Protein AF-A0A7Y2ANX4-F1 (afdb_monomer_lite)

Sequence (37 aa):
HSLPPCAGVALGVDRLLMLRTGATSIEQVIPFTILNS

Structure (mmCIF, N/CA/C/O backbone):
data_AF-A0A7Y2ANX4-F1
#
_entry.id   AF-A0A7Y2ANX4-F1
#
loop_
_atom_site.gr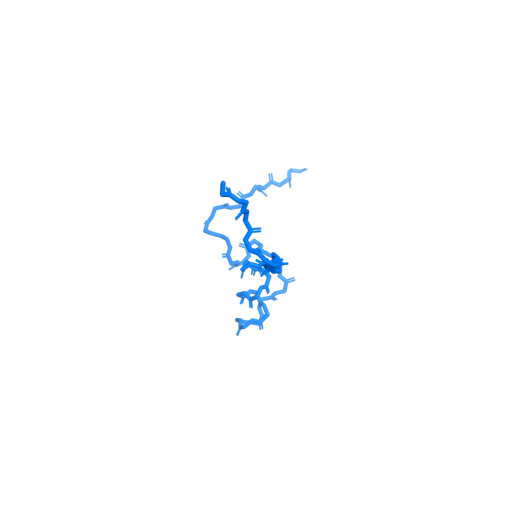oup_PDB
_atom_site.id
_atom_site.type_symbol
_atom_site.label_atom_id
_atom_site.label_alt_id
_atom_site.label_comp_id
_atom_site.label_asym_id
_atom_site.label_entity_id
_atom_site.label_seq_id
_atom_site.pdbx_PDB_ins_code
_atom_site.Cartn_x
_atom_site.Cartn_y
_atom_site.Cartn_z
_atom_site.occupancy
_atom_site.B_iso_or_equiv
_atom_site.auth_seq_id
_atom_site.auth_comp_id
_atom_site.auth_asym_id
_atom_site.auth_atom_id
_atom_site.pdbx_PDB_model_num
ATOM 1 N N . HIS A 1 1 ? 22.731 -2.296 -27.145 1.00 71.25 1 HIS A N 1
ATOM 2 C CA . HIS A 1 1 ? 21.513 -3.072 -26.850 1.00 71.25 1 HIS A CA 1
ATOM 3 C C . HIS A 1 1 ? 20.533 -2.160 -26.137 1.00 71.25 1 HIS A C 1
ATOM 5 O O . HIS A 1 1 ? 20.863 -1.665 -25.068 1.00 71.25 1 HIS A O 1
ATOM 11 N N . SER A 1 2 ? 19.412 -1.845 -26.780 1.00 84.19 2 SER A N 1
ATOM 12 C CA . SER A 1 2 ? 18.336 -1.016 -26.227 1.00 84.19 2 SER A CA 1
ATOM 13 C C . SER A 1 2 ? 17.316 -1.879 -25.486 1.00 84.19 2 SER A C 1
ATOM 15 O O . SER A 1 2 ? 17.250 -3.092 -25.693 1.00 84.19 2 SER A O 1
ATOM 17 N N . LEU A 1 3 ? 16.519 -1.247 -24.626 1.00 87.06 3 LEU A N 1
ATOM 18 C CA . LEU A 1 3 ? 15.393 -1.901 -23.973 1.00 87.06 3 LEU A CA 1
ATOM 19 C C . LEU A 1 3 ? 14.341 -2.281 -25.042 1.00 87.06 3 LEU A C 1
ATOM 21 O O . LEU A 1 3 ? 13.984 -1.421 -25.852 1.00 87.06 3 LEU A O 1
ATOM 25 N N . PRO A 1 4 ? 13.874 -3.543 -25.093 1.00 94.31 4 PRO A N 1
ATOM 26 C CA . PRO A 1 4 ? 12.799 -3.951 -25.994 1.00 94.31 4 PRO A CA 1
ATOM 27 C C . PRO A 1 4 ? 11.485 -3.233 -25.640 1.00 94.31 4 PRO A C 1
ATOM 29 O O . PRO A 1 4 ? 11.362 -2.697 -24.537 1.00 94.31 4 PRO A O 1
ATOM 32 N N . PRO A 1 5 ? 10.484 -3.222 -26.540 1.00 94.12 5 PRO A N 1
ATOM 33 C CA . PRO A 1 5 ? 9.181 -2.636 -26.249 1.00 94.12 5 PRO A CA 1
ATOM 34 C C . PRO A 1 5 ? 8.595 -3.213 -24.954 1.00 94.12 5 PRO A C 1
ATOM 36 O O . PRO A 1 5 ? 8.382 -4.419 -24.841 1.00 94.12 5 PRO A O 1
ATOM 39 N N . CYS A 1 6 ? 8.341 -2.351 -23.974 1.00 94.38 6 CYS A N 1
ATOM 40 C CA . CYS A 1 6 ? 7.784 -2.726 -22.680 1.00 94.38 6 CYS A CA 1
ATOM 41 C C . CYS A 1 6 ? 6.813 -1.651 -22.181 1.00 94.38 6 CYS A C 1
ATOM 43 O O . CYS A 1 6 ? 6.969 -0.470 -22.493 1.00 94.38 6 CYS A O 1
ATOM 45 N N . ALA A 1 7 ? 5.834 -2.064 -21.375 1.00 94.62 7 ALA A N 1
ATOM 46 C CA . ALA A 1 7 ? 4.895 -1.182 -20.688 1.00 94.62 7 ALA A CA 1
ATOM 47 C C . ALA A 1 7 ? 4.860 -1.521 -19.190 1.00 94.62 7 ALA A C 1
ATOM 49 O O . ALA A 1 7 ? 5.132 -2.657 -18.803 1.00 94.62 7 ALA A O 1
ATOM 50 N N . GLY A 1 8 ? 4.517 -0.543 -18.352 1.00 95.56 8 GLY A N 1
ATOM 51 C CA . GLY A 1 8 ? 4.428 -0.707 -16.903 1.00 95.56 8 GLY A CA 1
ATOM 52 C C . GLY A 1 8 ? 3.315 0.146 -16.305 1.00 95.56 8 GLY A C 1
ATOM 53 O O . GLY A 1 8 ? 2.876 1.124 -16.909 1.00 95.56 8 GLY A O 1
ATOM 54 N N . VAL A 1 9 ? 2.858 -0.237 -15.114 1.00 97.38 9 VAL A N 1
ATOM 55 C CA . VAL A 1 9 ? 1.844 0.490 -14.343 1.00 97.38 9 VAL A CA 1
ATOM 56 C C . VAL A 1 9 ? 2.214 0.484 -12.864 1.00 97.38 9 VAL A C 1
ATOM 58 O O . VAL A 1 9 ? 2.805 -0.477 -12.373 1.00 97.38 9 VAL A O 1
ATOM 61 N N . ALA A 1 10 ? 1.854 1.552 -12.154 1.00 97.62 10 ALA A N 1
ATOM 62 C CA . ALA A 1 10 ? 1.970 1.640 -10.704 1.00 97.62 10 ALA A CA 1
ATOM 63 C C . ALA A 1 10 ? 0.589 1.471 -10.057 1.00 97.62 10 ALA A C 1
ATOM 65 O O . ALA A 1 10 ? -0.372 2.135 -10.444 1.00 97.62 10 ALA A O 1
ATOM 66 N N . LEU A 1 11 ? 0.505 0.596 -9.056 1.00 97.88 11 LEU A N 1
ATOM 67 C CA . LEU A 1 11 ? -0.700 0.350 -8.267 1.00 97.88 11 LEU A CA 1
ATOM 68 C C . LEU A 1 11 ? -0.421 0.663 -6.794 1.00 97.88 11 LEU A C 1
ATOM 70 O O . LEU A 1 11 ? 0.566 0.191 -6.235 1.00 97.88 11 LEU A O 1
ATOM 74 N N . GLY A 1 12 ? -1.312 1.422 -6.155 1.00 97.19 12 GLY A N 1
ATOM 75 C CA . GLY A 1 12 ? -1.230 1.702 -4.721 1.00 97.19 12 GLY A CA 1
ATOM 76 C C . GLY A 1 12 ? -1.707 0.513 -3.888 1.00 97.19 12 GLY A C 1
ATOM 77 O O . GLY A 1 12 ? -2.915 0.319 -3.737 1.00 97.19 12 GLY A O 1
ATOM 78 N N . VAL A 1 13 ? -0.771 -0.265 -3.341 1.00 97.88 13 VAL A N 1
ATOM 79 C CA . VAL A 1 13 ? -1.066 -1.477 -2.554 1.00 97.88 13 VAL A CA 1
ATOM 80 C C . VAL A 1 13 ? -1.867 -1.158 -1.292 1.00 97.88 13 VAL A C 1
ATOM 82 O O . VAL A 1 13 ? -2.797 -1.895 -0.979 1.00 97.88 13 VAL A O 1
ATOM 85 N N . ASP A 1 14 ? -1.600 -0.037 -0.622 1.00 97.56 14 ASP A N 1
ATOM 86 C CA . ASP A 1 14 ? -2.328 0.346 0.596 1.00 97.56 14 ASP A CA 1
ATOM 87 C C . ASP A 1 14 ? -3.813 0.574 0.308 1.00 97.56 14 ASP A C 1
ATOM 89 O O . ASP A 1 14 ? -4.683 0.069 1.010 1.00 97.56 14 ASP A O 1
ATOM 93 N N . ARG A 1 15 ? -4.136 1.260 -0.797 1.00 97.69 15 ARG A N 1
ATOM 94 C CA . ARG A 1 15 ? -5.536 1.450 -1.205 1.00 97.69 15 ARG A CA 1
ATOM 95 C C . ARG A 1 15 ? -6.185 0.159 -1.681 1.00 97.69 15 ARG A C 1
ATOM 97 O O . ARG A 1 15 ? -7.365 -0.048 -1.409 1.00 97.69 15 ARG A O 1
ATOM 104 N N . LEU A 1 16 ? -5.438 -0.715 -2.359 1.00 98.06 16 LEU A N 1
ATOM 105 C CA . LEU A 1 16 ? -5.937 -2.049 -2.694 1.00 98.06 16 LEU A CA 1
ATOM 106 C C . LEU A 1 16 ? -6.297 -2.817 -1.417 1.00 98.06 16 LEU A C 1
ATOM 108 O O . LEU A 1 16 ? -7.373 -3.408 -1.344 1.00 98.06 16 LEU A O 1
ATOM 112 N N . LEU A 1 17 ? -5.422 -2.785 -0.414 1.00 98.25 17 LEU A N 1
ATOM 113 C CA . LEU A 1 17 ? -5.641 -3.443 0.864 1.00 98.25 17 LEU A CA 1
ATOM 114 C C . LEU A 1 17 ? -6.848 -2.844 1.594 1.00 98.25 17 LEU A C 1
ATOM 116 O O . LEU A 1 17 ? -7.711 -3.602 2.018 1.00 98.25 17 LEU A O 1
ATOM 120 N N . MET A 1 18 ? -6.962 -1.514 1.641 1.00 98.44 18 MET A N 1
ATOM 121 C CA . MET A 1 18 ? -8.095 -0.791 2.232 1.00 98.44 18 MET A CA 1
ATOM 122 C C . MET A 1 18 ? -9.436 -1.250 1.645 1.00 98.44 18 MET A C 1
ATOM 124 O O . MET A 1 18 ? -10.357 -1.595 2.381 1.00 98.44 18 MET A O 1
ATOM 128 N N . LEU A 1 19 ? -9.528 -1.342 0.314 1.00 98.19 19 LEU A N 1
ATOM 129 C CA . LEU A 1 19 ? -10.730 -1.838 -0.363 1.00 98.19 19 LEU A CA 1
ATOM 130 C C . LEU A 1 19 ? -10.984 -3.323 -0.085 1.00 98.19 19 LEU A C 1
ATOM 132 O O . LEU A 1 19 ? -12.130 -3.729 0.093 1.00 98.19 19 LEU A O 1
A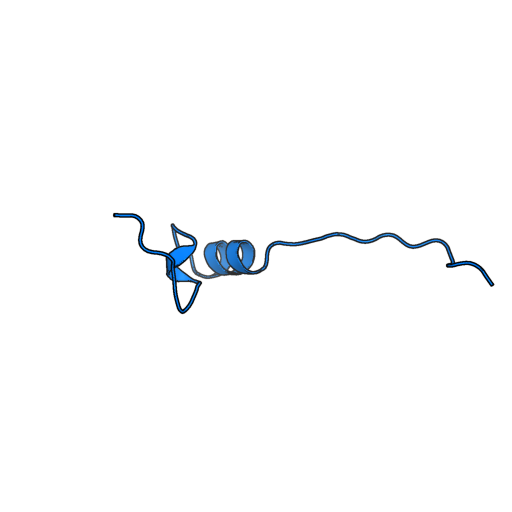TOM 136 N N . ARG A 1 20 ? -9.929 -4.145 -0.051 1.00 98.44 20 ARG A N 1
ATOM 137 C CA . ARG A 1 20 ? -10.043 -5.586 0.218 1.00 98.44 20 ARG A CA 1
ATOM 138 C C . ARG A 1 20 ? -10.514 -5.890 1.636 1.00 98.44 20 ARG A C 1
ATOM 140 O O . ARG A 1 20 ? -11.212 -6.882 1.817 1.00 98.44 20 ARG A O 1
ATOM 147 N N . THR A 1 21 ? -10.134 -5.072 2.611 1.00 98.31 21 THR A N 1
ATOM 148 C CA . THR A 1 21 ? -10.508 -5.241 4.021 1.00 98.31 21 THR A CA 1
ATOM 149 C C . THR A 1 21 ? -11.774 -4.479 4.409 1.00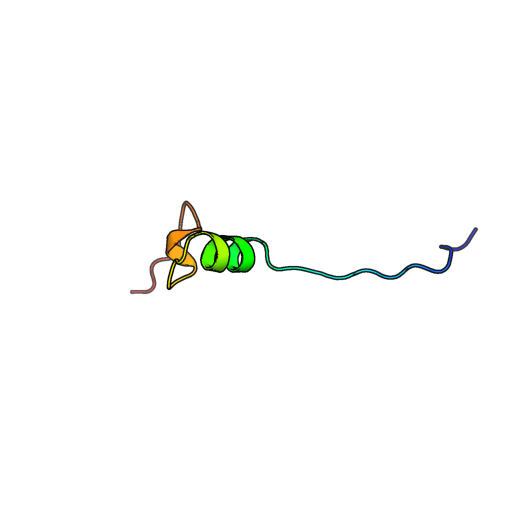 98.31 21 THR A C 1
ATOM 151 O O . THR A 1 21 ? -12.268 -4.667 5.516 1.00 98.31 21 THR A O 1
ATOM 154 N N . GLY A 1 22 ? -12.317 -3.639 3.521 1.00 98.25 22 GLY A N 1
ATOM 155 C CA . GLY A 1 22 ? -13.471 -2.787 3.819 1.00 98.25 22 GLY A CA 1
ATOM 156 C C . GLY A 1 22 ? -13.148 -1.613 4.750 1.00 98.25 22 GLY A C 1
ATOM 157 O O . GLY A 1 22 ? -14.056 -1.047 5.354 1.00 98.25 22 GLY A O 1
ATOM 158 N N . ALA A 1 23 ? -11.871 -1.251 4.882 1.00 98.25 23 ALA A N 1
ATOM 159 C CA . ALA A 1 23 ? -11.452 -0.073 5.627 1.00 98.25 23 ALA A CA 1
ATOM 160 C C . ALA A 1 23 ? -11.925 1.214 4.927 1.00 98.25 23 ALA A C 1
ATOM 162 O O . ALA A 1 23 ? -11.987 1.299 3.699 1.00 98.25 23 ALA A O 1
ATOM 163 N N . THR A 1 24 ? -12.255 2.231 5.716 1.00 97.38 24 THR A N 1
ATOM 164 C CA . THR A 1 24 ? -12.755 3.527 5.237 1.00 97.38 24 THR A CA 1
ATOM 165 C C . THR A 1 24 ? -11.667 4.594 5.183 1.00 97.38 24 THR A C 1
ATOM 167 O O . THR A 1 24 ? -11.905 5.668 4.638 1.00 97.38 24 THR A O 1
ATOM 170 N N . SER A 1 25 ? -10.490 4.316 5.750 1.00 95.88 25 SER A N 1
ATOM 171 C CA . SER A 1 25 ? -9.351 5.232 5.771 1.00 95.88 25 SER A CA 1
ATOM 172 C C . SER A 1 25 ? -8.021 4.486 5.664 1.00 95.88 25 SER A C 1
ATOM 174 O O . SER A 1 25 ? -7.898 3.350 6.126 1.00 95.88 25 SER A O 1
ATOM 176 N N . ILE A 1 26 ? -7.010 5.117 5.060 1.00 95.94 26 ILE A N 1
ATOM 177 C CA . ILE A 1 26 ? -5.722 4.469 4.753 1.00 95.94 26 ILE A CA 1
ATOM 178 C C . ILE A 1 26 ? -4.913 4.143 6.018 1.00 95.94 26 ILE A C 1
ATOM 180 O O . ILE A 1 26 ? -4.171 3.166 6.056 1.00 95.94 26 ILE A O 1
ATOM 184 N N . GLU A 1 27 ? -5.111 4.905 7.090 1.00 95.75 27 GLU A N 1
ATOM 185 C CA . GLU A 1 27 ? -4.461 4.724 8.388 1.00 95.75 27 GLU A CA 1
ATOM 186 C C . GLU A 1 27 ? -4.857 3.398 9.047 1.00 95.75 27 GLU A C 1
ATOM 188 O O . GLU A 1 27 ? -4.123 2.883 9.880 1.00 95.75 27 GLU A O 1
ATOM 193 N N . GLN A 1 28 ? -5.994 2.813 8.654 1.00 96.50 28 GLN A N 1
ATOM 194 C CA . GLN A 1 28 ? -6.456 1.519 9.164 1.00 96.50 28 GLN A CA 1
ATOM 195 C C . GLN A 1 28 ? -5.695 0.332 8.554 1.00 96.50 28 GLN A C 1
ATOM 197 O O . GLN A 1 28 ? -5.815 -0.787 9.050 1.00 96.50 28 GLN A O 1
ATOM 202 N N . VAL A 1 29 ? -4.940 0.554 7.472 1.00 96.69 29 VAL A N 1
ATOM 203 C CA . VAL A 1 29 ? -4.141 -0.477 6.785 1.00 96.69 29 VAL A CA 1
ATOM 204 C C . VAL A 1 29 ? -2.641 -0.179 6.781 1.00 96.69 29 VAL A C 1
ATOM 206 O O . VAL A 1 29 ? -1.864 -0.961 6.240 1.00 96.69 29 VAL A O 1
ATOM 209 N N . ILE A 1 30 ? -2.227 0.914 7.424 1.0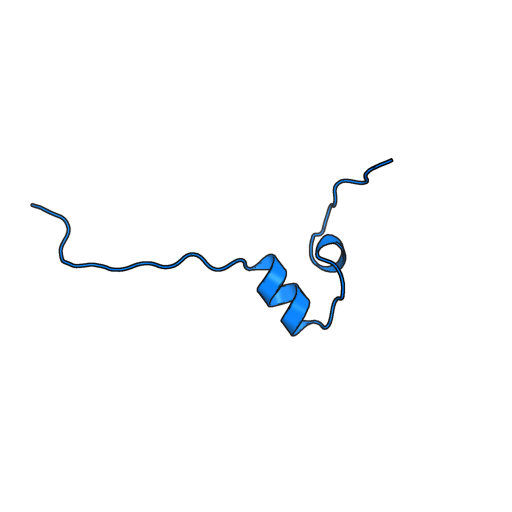0 96.44 30 ILE A N 1
ATOM 210 C CA . ILE A 1 30 ? -0.824 1.279 7.626 1.00 96.44 30 ILE A CA 1
ATOM 211 C C . ILE A 1 30 ? -0.460 1.024 9.100 1.00 96.44 30 ILE A C 1
ATOM 213 O O . ILE A 1 30 ? -1.109 1.585 9.979 1.00 96.44 30 ILE A O 1
ATOM 217 N N . PRO A 1 31 ? 0.590 0.234 9.410 1.00 94.12 31 PRO A N 1
ATOM 218 C CA . PRO A 1 31 ? 0.933 -0.109 10.797 1.00 94.12 31 PRO A CA 1
ATOM 219 C C . PRO A 1 31 ? 1.271 1.088 11.699 1.00 94.12 31 PRO A C 1
ATOM 221 O O . PRO A 1 31 ? 0.983 1.058 12.893 1.00 94.12 31 PRO A O 1
ATOM 224 N N . PHE A 1 32 ? 1.882 2.136 11.137 1.00 94.62 32 PHE A N 1
ATOM 225 C CA . PHE A 1 32 ? 2.256 3.360 11.846 1.00 94.62 32 PHE A CA 1
ATOM 226 C C . PHE A 1 32 ? 1.870 4.572 10.999 1.00 94.62 32 PHE A C 1
ATOM 228 O O . PHE A 1 32 ? 2.479 4.822 9.959 1.00 94.62 32 PHE A O 1
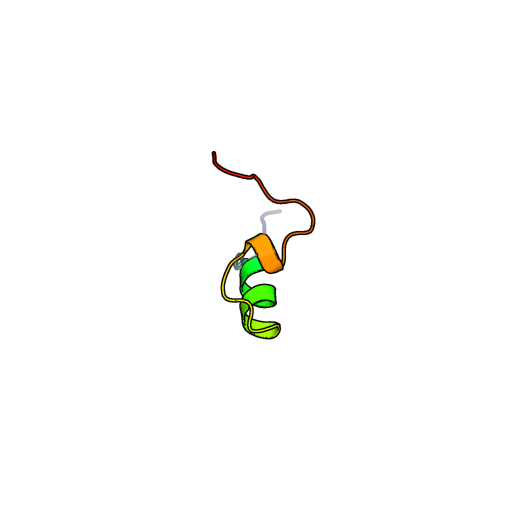ATOM 235 N N . THR A 1 33 ? 0.847 5.306 11.428 1.00 93.06 33 THR A N 1
ATOM 236 C CA . THR A 1 33 ? 0.363 6.490 10.708 1.00 93.06 33 THR A CA 1
ATOM 237 C C . THR A 1 33 ? 0.993 7.787 11.222 1.00 93.06 33 THR A C 1
ATOM 239 O O . THR A 1 33 ? 1.521 7.842 12.334 1.00 93.06 33 THR A O 1
ATOM 242 N N . ILE A 1 34 ? 0.897 8.849 10.421 1.00 90.38 34 ILE A N 1
ATOM 243 C CA . ILE A 1 34 ? 1.149 10.219 10.865 1.00 90.38 34 ILE A CA 1
ATOM 244 C C . ILE A 1 34 ? -0.147 10.742 11.485 1.00 90.38 34 ILE A C 1
ATOM 246 O O . ILE A 1 34 ? -1.180 10.812 10.822 1.00 90.38 34 ILE A O 1
ATOM 250 N N . LEU A 1 35 ? -0.092 11.115 12.759 1.00 83.62 35 LEU A N 1
ATOM 251 C CA . LEU A 1 35 ? -1.183 11.826 13.417 1.00 83.62 35 LEU A 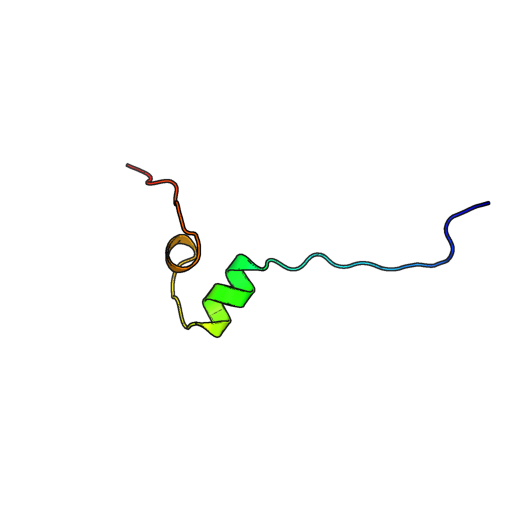CA 1
ATOM 252 C C . LEU A 1 35 ? -1.042 13.314 13.106 1.00 83.62 35 LEU A C 1
ATOM 254 O O . LEU A 1 35 ? -0.007 13.907 13.408 1.00 83.62 35 LEU A O 1
ATOM 258 N N . ASN A 1 36 ? -2.066 13.902 12.493 1.00 72.69 36 ASN A N 1
ATOM 259 C CA . ASN A 1 36 ? -2.124 15.344 12.302 1.00 72.69 36 ASN A CA 1
ATOM 260 C C . ASN A 1 36 ? -2.901 15.958 13.477 1.00 72.69 36 ASN A C 1
ATOM 262 O O . ASN A 1 36 ? -4.044 15.561 13.712 1.00 72.69 36 ASN A O 1
ATOM 266 N N . SER A 1 37 ? -2.245 16.851 14.223 1.00 62.62 37 SER A N 1
ATOM 267 C CA . SER A 1 37 ? -2.800 17.553 15.392 1.00 62.62 37 SER A CA 1
ATOM 268 C C . SER A 1 37 ? -3.792 18.647 15.018 1.00 62.62 37 SER A C 1
ATOM 270 O O . SER A 1 37 ? -3.580 19.301 13.971 1.00 62.62 37 SER A O 1
#

Foldseek 3Di:
DDDPDDDDDDDDVLVVVCVVVVNPDSVVSDPDDDDDD

Secondary structure (DSSP, 8-state):
-PPPS-------HHHHHHHHHT-SSGGGTSSSPPPP-

pLDDT: mean 93.26, std 8.19, range [62.62, 98.44]

Radius of gyration: 16.31 Å; chains: 1; bounding box: 35×23×42 Å